Protein AF-A0A1G0IH72-F1 (afdb_monomer)

Solvent-accessible surface area (backbone atoms only — not comparable to full-atom values): 8755 Å² total; per-residue (Å²): 135,58,70,45,59,53,25,50,51,51,28,52,51,42,51,50,53,53,47,53,54,52,49,51,36,69,72,69,66,54,81,77,40,69,68,59,53,52,41,49,51,34,46,52,51,42,31,51,42,25,54,53,33,43,70,36,48,82,37,76,67,45,34,39,52,38,20,50,53,39,28,53,43,23,50,54,31,29,53,54,23,51,51,44,48,48,37,50,75,54,65,62,87,76,58,71,89,77,70,74,54,72,72,55,45,68,75,73,45,59,71,69,56,49,54,50,43,61,78,75,41,85,50,58,75,57,40,57,84,88,53,70,59,93,92,36,43,61,45,58,54,51,26,53,51,23,52,50,52,28,51,51,20,51,51,56,48,69,56,128

Foldseek 3Di:
DQLLVLLVVLLVVLVVVLVVVVVCCVVVVQDDQVLVVVLNVLSVQLNVLSVVCNVLSVDLVSLQVSLVSSLVSLVVSLVSLVVLVVCLVCVDPVLPDDDPPPVVCVVPDDPVVVVVCSVVPRHPSSNDQPDDDPNDGPSVVSNVSSVVSNVSSVVSNPDD

Secondary structure (DSSP, 8-state):
--HHHHHHHHHHHHHHHHHHHHHHHHHH-PPPPHHHHHHHHHHHHHHHHHHHHHHHTTSHHHHHHHHHHHHHHHHHHHHHHHHHHHHHHS--TT-SS-S--HHHHHHHS-HHHHHHHHHHS--GGGTS---EETTEEHHHHHHHHHHHHHHHHHHHHH--

pLDDT: mean 73.25, std 16.11, range [41.91, 93.38]

Mean predicted aligned error: 10.31 Å

Sequence (160 aa):
MSIRSIYIFCFLAVSGLLGTGMFIQYVDGIMPCPLCLLQRFSFGLLGILFFIGIFLSSRNAGRKIMAFLAAMVALTGAILAARQIWLQHFPPMTANECGASLQYMLKALPLQEVLRKIFFGANAECAEKSWQFLSMDMANWSLLFFLFFLSIAFYCFRKK

Radius of gyration: 17.58 Å; Cα contacts (8 Å, |Δi|>4): 152; chains: 1; bounding box: 49×28×47 Å

Structure (mmCIF, N/CA/C/O backbone):
data_AF-A0A1G0IH72-F1
#
_entry.id   AF-A0A1G0IH72-F1
#
loop_
_atom_site.group_PDB
_atom_site.id
_atom_site.type_symbol
_atom_site.label_atom_id
_atom_site.label_alt_id
_atom_site.label_comp_id
_atom_site.label_asym_id
_atom_site.label_entity_id
_atom_site.label_seq_id
_atom_site.pdbx_PDB_ins_code
_atom_site.Cartn_x
_atom_site.Cartn_y
_atom_site.Cartn_z
_atom_site.occupancy
_atom_site.B_iso_or_equiv
_atom_site.auth_seq_id
_atom_site.auth_comp_id
_atom_site.auth_asym_id
_atom_site.auth_atom_id
_atom_site.pdbx_PDB_model_num
ATOM 1 N N . MET A 1 1 ? -22.274 -3.210 10.458 1.00 60.53 1 MET A N 1
ATOM 2 C CA . MET A 1 1 ? -20.998 -3.963 10.451 1.00 60.53 1 MET A CA 1
ATOM 3 C C . MET A 1 1 ? -20.150 -3.622 11.667 1.00 60.53 1 MET A C 1
ATOM 5 O O . MET A 1 1 ? -19.920 -2.440 11.936 1.00 60.53 1 MET A O 1
ATOM 9 N N . SER A 1 2 ? -19.703 -4.653 12.389 1.00 80.75 2 SER A N 1
ATOM 10 C CA . SER A 1 2 ? -18.683 -4.521 13.434 1.00 80.75 2 SER A CA 1
ATOM 11 C C . SER A 1 2 ? -17.348 -4.127 12.798 1.00 80.75 2 SER A C 1
ATOM 13 O O . SER A 1 2 ? -17.027 -4.570 11.697 1.00 80.75 2 SER A O 1
ATOM 15 N N . ILE A 1 3 ? -16.570 -3.287 13.476 1.00 80.81 3 ILE A N 1
ATOM 16 C CA . ILE A 1 3 ? -15.261 -2.825 12.992 1.00 80.81 3 ILE A CA 1
ATOM 17 C C . ILE A 1 3 ? -14.298 -3.999 12.771 1.00 80.81 3 ILE A C 1
ATOM 19 O O . ILE A 1 3 ? -13.536 -3.988 11.809 1.00 80.81 3 ILE A O 1
ATOM 23 N N . ARG A 1 4 ? -14.393 -5.055 13.589 1.00 84.19 4 ARG A N 1
ATOM 24 C CA . ARG A 1 4 ? -13.619 -6.291 13.394 1.00 84.19 4 ARG A CA 1
ATOM 25 C C . ARG A 1 4 ? -13.884 -6.927 12.031 1.00 84.19 4 ARG A C 1
ATOM 27 O O . ARG A 1 4 ? -12.941 -7.325 11.362 1.00 84.19 4 ARG A O 1
ATOM 34 N N . SER A 1 5 ? -15.144 -6.963 11.591 1.00 86.31 5 SER A N 1
ATOM 35 C CA . SER A 1 5 ? -15.514 -7.502 10.277 1.00 86.31 5 SER A CA 1
ATOM 36 C C . SER A 1 5 ? -14.904 -6.691 9.132 1.00 86.31 5 SER A C 1
ATOM 38 O O . SER A 1 5 ? -14.505 -7.274 8.133 1.00 86.31 5 SER A O 1
ATOM 40 N N . ILE A 1 6 ? -14.782 -5.366 9.293 1.00 87.44 6 ILE A N 1
ATOM 41 C CA . ILE A 1 6 ? -14.130 -4.494 8.304 1.00 87.44 6 ILE A CA 1
ATOM 42 C C . ILE A 1 6 ? -12.637 -4.833 8.205 1.00 87.44 6 ILE A C 1
ATOM 44 O O . ILE A 1 6 ? -12.133 -5.033 7.106 1.00 87.44 6 ILE A O 1
ATOM 48 N N . TYR A 1 7 ? -11.940 -4.962 9.340 1.00 87.06 7 TYR A N 1
ATOM 49 C CA . TYR A 1 7 ? -10.522 -5.341 9.348 1.00 87.06 7 TYR A CA 1
ATOM 50 C C . TYR A 1 7 ? -10.277 -6.733 8.748 1.00 87.06 7 TYR A C 1
ATOM 52 O O . TYR A 1 7 ? -9.337 -6.894 7.974 1.00 87.06 7 TYR A O 1
ATOM 60 N N . ILE A 1 8 ? -11.142 -7.712 9.042 1.00 88.44 8 ILE A N 1
ATOM 61 C CA . ILE A 1 8 ? -11.075 -9.058 8.448 1.00 88.44 8 ILE A CA 1
ATOM 62 C C . ILE A 1 8 ? -11.267 -8.992 6.930 1.00 88.44 8 ILE A C 1
ATOM 64 O O . ILE A 1 8 ? -10.488 -9.586 6.190 1.00 88.44 8 ILE A O 1
ATOM 68 N N . PHE A 1 9 ? -12.270 -8.246 6.460 1.00 90.81 9 PHE A N 1
ATOM 69 C CA . PHE A 1 9 ? -12.526 -8.092 5.030 1.00 90.81 9 PHE A CA 1
ATOM 70 C C . PHE A 1 9 ? -11.338 -7.443 4.312 1.00 90.81 9 PHE A C 1
ATOM 72 O O . PHE A 1 9 ? -10.889 -7.948 3.286 1.00 90.81 9 PHE A O 1
ATOM 79 N N . CYS A 1 10 ? -10.772 -6.373 4.881 1.00 88.31 10 CYS A N 1
ATOM 80 C CA . CYS A 1 10 ?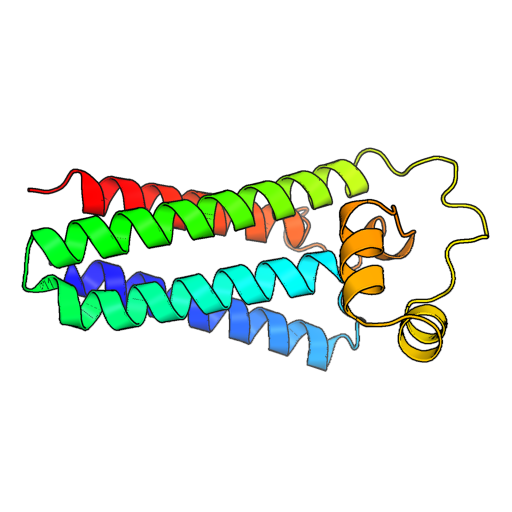 -9.582 -5.733 4.327 1.00 88.31 10 CYS A CA 1
ATOM 81 C C . CYS A 1 10 ? -8.375 -6.676 4.299 1.00 88.31 10 CYS A C 1
ATOM 83 O O . CYS A 1 10 ? -7.655 -6.710 3.306 1.00 88.31 10 CYS A O 1
ATOM 85 N N . PHE A 1 11 ? -8.163 -7.457 5.359 1.00 90.31 11 PHE A N 1
ATOM 86 C CA . PHE A 1 11 ? -7.082 -8.437 5.418 1.00 90.31 11 PHE A CA 1
ATOM 87 C C . PHE A 1 11 ? -7.222 -9.521 4.338 1.00 90.31 11 PHE A C 1
ATOM 89 O O . PHE A 1 1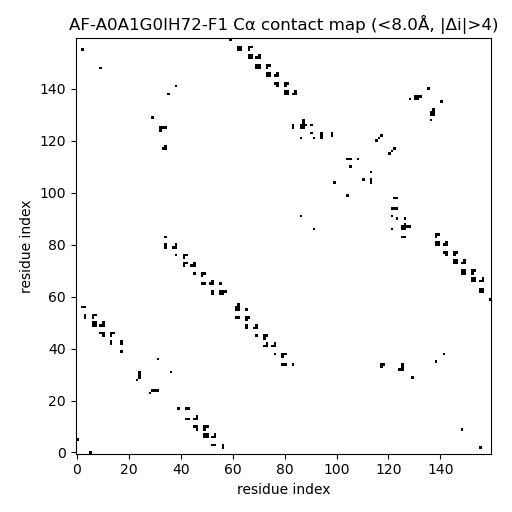1 ? -6.246 -9.826 3.649 1.00 90.31 11 PHE A O 1
ATOM 96 N N . LEU A 1 12 ? -8.433 -10.060 4.142 1.00 90.50 12 LEU A N 1
ATOM 97 C CA . LEU A 1 12 ? -8.706 -11.011 3.060 1.00 90.50 12 LEU A CA 1
ATOM 98 C C . LEU A 1 12 ? -8.479 -10.379 1.685 1.00 90.50 12 LEU A C 1
ATOM 100 O O . LEU A 1 12 ? -7.854 -11.002 0.832 1.00 90.50 12 LEU A O 1
ATOM 104 N N . ALA A 1 13 ? -8.944 -9.145 1.478 1.00 90.19 13 ALA A N 1
ATOM 105 C CA . ALA A 1 13 ? -8.775 -8.440 0.212 1.00 90.19 13 ALA A CA 1
ATOM 106 C C . ALA A 1 13 ? -7.290 -8.229 -0.129 1.00 90.19 13 ALA A C 1
ATOM 108 O O . ALA A 1 13 ? -6.866 -8.551 -1.235 1.00 90.19 13 ALA A O 1
ATOM 109 N N . VAL A 1 14 ? -6.480 -7.755 0.827 1.00 89.25 14 VAL A N 1
ATOM 110 C CA . VAL A 1 14 ? -5.025 -7.587 0.644 1.00 89.25 14 VAL A CA 1
ATOM 111 C C . VAL A 1 14 ? -4.342 -8.925 0.360 1.00 89.25 14 VAL A C 1
ATOM 113 O O . VAL A 1 14 ? -3.507 -9.008 -0.538 1.00 89.25 14 VAL A O 1
ATOM 116 N N . SER A 1 15 ? -4.706 -9.977 1.096 1.00 87.94 15 SER A N 1
ATOM 117 C CA . SER A 1 15 ? -4.127 -11.312 0.906 1.00 87.94 15 SER A CA 1
ATOM 118 C C . SER A 1 15 ? -4.464 -11.880 -0.475 1.00 87.94 15 SER A C 1
ATOM 120 O O . SER A 1 15 ? -3.586 -12.414 -1.148 1.00 87.94 15 SER A O 1
ATOM 122 N N . GLY A 1 16 ? -5.708 -11.701 -0.931 1.00 87.25 16 GLY A N 1
ATOM 123 C CA . GLY A 1 16 ? -6.135 -12.072 -2.278 1.00 87.25 16 GLY A CA 1
ATOM 124 C C . GLY A 1 16 ? -5.381 -11.298 -3.358 1.00 87.25 16 GLY A C 1
ATOM 125 O O . GLY A 1 16 ? -4.881 -11.901 -4.298 1.00 87.25 16 GLY A O 1
ATOM 126 N N . LEU A 1 17 ? -5.212 -9.983 -3.194 1.00 84.62 17 LEU A N 1
ATOM 127 C CA . LEU A 1 17 ? -4.458 -9.144 -4.133 1.00 84.62 17 LEU A CA 1
ATOM 128 C C . LEU A 1 17 ? -2.988 -9.559 -4.246 1.00 84.62 17 LEU A C 1
ATOM 130 O O . LEU A 1 17 ? -2.459 -9.663 -5.353 1.00 84.62 17 LEU A O 1
ATOM 134 N N . LEU A 1 18 ? -2.334 -9.828 -3.113 1.00 83.88 18 LEU A N 1
ATOM 135 C CA . LEU A 1 18 ? -0.961 -10.334 -3.094 1.00 83.88 18 LEU A CA 1
ATOM 136 C C . LEU A 1 18 ? -0.867 -11.716 -3.751 1.00 83.88 18 LEU A C 1
ATOM 138 O O . LEU A 1 18 ? 0.044 -11.940 -4.546 1.00 83.88 18 LEU A O 1
ATOM 142 N N . GLY A 1 19 ? -1.823 -12.605 -3.468 1.00 83.12 19 GLY A N 1
ATOM 143 C CA . GLY A 1 19 ? -1.906 -13.937 -4.066 1.00 83.12 19 GLY A CA 1
ATOM 144 C C . GLY A 1 19 ? -2.066 -13.887 -5.585 1.00 83.12 19 GLY A C 1
ATOM 145 O O . GLY A 1 19 ? -1.265 -14.482 -6.301 1.00 83.12 19 GLY A O 1
ATOM 146 N N . THR A 1 20 ? -3.027 -13.110 -6.089 1.00 79.19 20 THR A N 1
ATOM 147 C CA . THR A 1 20 ? -3.233 -12.912 -7.532 1.00 79.19 20 THR A CA 1
ATOM 148 C C . THR A 1 20 ? -2.003 -12.284 -8.183 1.00 79.19 20 THR A C 1
ATOM 150 O O . THR A 1 20 ? -1.578 -12.715 -9.252 1.00 79.19 20 THR A O 1
ATOM 153 N N . GLY A 1 21 ? -1.367 -11.313 -7.521 1.00 75.31 21 GLY A N 1
ATOM 154 C CA . GLY A 1 21 ? -0.128 -10.718 -8.010 1.00 75.31 21 GLY A CA 1
ATOM 155 C C . GLY A 1 21 ? 1.021 -11.727 -8.112 1.00 75.31 21 GLY A C 1
ATOM 156 O O . GLY A 1 21 ? 1.777 -11.698 -9.084 1.00 75.31 21 GLY A O 1
ATOM 157 N N . MET A 1 22 ? 1.193 -12.605 -7.121 1.00 76.06 22 MET A N 1
ATOM 158 C CA . MET A 1 22 ? 2.207 -13.666 -7.173 1.00 76.06 22 MET A CA 1
ATOM 159 C C . MET A 1 22 ? 1.885 -14.703 -8.248 1.00 76.06 22 MET A C 1
ATOM 161 O O . MET A 1 22 ? 2.790 -15.120 -8.962 1.00 76.06 22 MET A O 1
ATOM 165 N N . PHE A 1 23 ? 0.611 -15.064 -8.401 1.00 79.19 23 PHE A N 1
ATOM 166 C CA . PHE A 1 23 ? 0.162 -16.001 -9.426 1.00 79.19 23 PHE A CA 1
ATOM 167 C C . PHE A 1 23 ? 0.503 -15.500 -10.832 1.00 79.19 23 PHE A C 1
ATOM 169 O O . PHE A 1 23 ? 1.147 -16.212 -11.592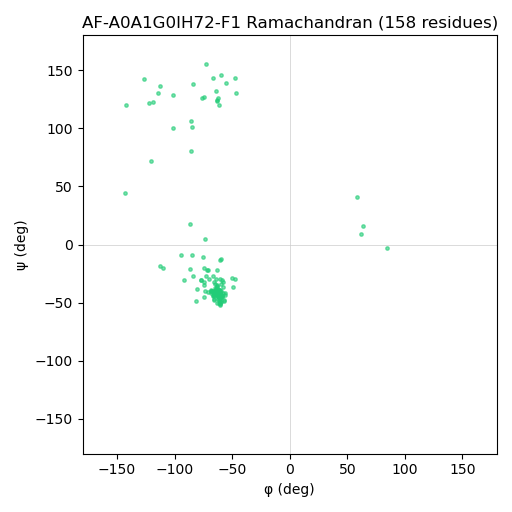 1.00 79.19 23 PHE A O 1
ATOM 176 N N . ILE A 1 24 ? 0.170 -14.243 -11.141 1.00 72.56 24 ILE A N 1
ATOM 177 C CA . ILE A 1 24 ? 0.460 -13.635 -12.449 1.00 72.56 24 ILE A CA 1
ATOM 178 C C . ILE A 1 24 ? 1.969 -13.590 -12.713 1.00 72.56 24 ILE A C 1
ATOM 180 O O . ILE A 1 24 ? 2.409 -13.898 -13.811 1.00 72.56 24 ILE A O 1
ATOM 184 N N . GLN A 1 25 ? 2.787 -13.291 -11.700 1.00 67.94 25 GLN A N 1
ATOM 185 C CA . GLN A 1 25 ? 4.244 -13.323 -11.867 1.00 67.94 25 GLN A CA 1
ATOM 186 C C . GLN A 1 25 ? 4.800 -14.711 -12.157 1.00 67.94 25 GLN A C 1
ATOM 188 O O . GLN A 1 25 ? 5.729 -14.839 -12.947 1.00 67.94 25 GLN A O 1
ATOM 193 N N . TYR A 1 26 ? 4.266 -15.735 -11.493 1.00 70.38 26 TYR A N 1
ATOM 194 C CA . TYR A 1 26 ? 4.742 -17.103 -11.661 1.00 70.38 26 TYR A CA 1
ATOM 195 C C . TYR A 1 26 ? 4.286 -17.705 -12.994 1.00 70.38 26 TYR A C 1
ATOM 197 O O . TYR A 1 26 ? 5.004 -18.513 -13.573 1.00 70.38 26 TYR A O 1
ATOM 205 N N . VAL A 1 27 ? 3.104 -17.304 -13.475 1.00 70.00 27 VAL A N 1
ATOM 206 C CA . VAL A 1 27 ? 2.514 -17.786 -14.731 1.00 70.00 27 VAL A CA 1
ATOM 207 C C . VAL A 1 27 ? 3.087 -17.056 -15.944 1.00 70.00 27 VAL A C 1
ATOM 209 O O . VAL A 1 27 ? 3.516 -17.718 -16.884 1.00 70.00 27 VAL A O 1
ATOM 212 N N . ASP A 1 28 ? 3.149 -15.723 -15.919 1.00 63.72 28 ASP A N 1
ATOM 213 C CA . ASP A 1 28 ? 3.626 -14.942 -17.070 1.00 63.72 28 ASP A CA 1
ATOM 214 C C . ASP A 1 28 ? 5.161 -14.806 -17.097 1.00 63.72 28 ASP A C 1
ATOM 216 O O . ASP A 1 28 ? 5.727 -14.314 -18.070 1.00 63.72 28 ASP A O 1
ATOM 220 N N . GLY A 1 29 ? 5.864 -15.216 -16.032 1.00 58.16 29 GLY A N 1
ATOM 221 C CA . GLY A 1 29 ? 7.331 -15.169 -15.959 1.00 58.16 29 GLY A CA 1
ATOM 222 C C . GLY A 1 29 ? 7.921 -13.753 -16.023 1.00 58.16 29 GLY A C 1
ATOM 223 O O . GLY A 1 29 ? 9.115 -13.584 -16.271 1.00 58.16 29 GLY A O 1
ATOM 224 N N . ILE A 1 30 ? 7.095 -12.723 -15.814 1.00 58.50 30 ILE A N 1
ATOM 225 C CA . ILE A 1 30 ? 7.484 -11.318 -15.952 1.00 58.50 30 ILE A CA 1
ATOM 226 C C . ILE A 1 30 ? 8.321 -10.904 -14.740 1.00 58.50 30 ILE A C 1
ATOM 228 O O . ILE A 1 30 ? 7.882 -11.010 -13.589 1.00 58.50 30 ILE A O 1
ATOM 232 N N . MET A 1 31 ? 9.518 -10.368 -14.991 1.00 56.53 31 MET A N 1
ATOM 233 C CA . MET A 1 31 ? 10.362 -9.804 -13.938 1.00 56.53 31 MET A CA 1
ATOM 234 C C . MET A 1 31 ? 9.666 -8.591 -13.289 1.00 56.53 31 MET A C 1
ATOM 236 O O . MET A 1 31 ? 9.314 -7.640 -13.991 1.00 56.53 31 MET A O 1
ATOM 240 N N . PRO A 1 32 ? 9.442 -8.580 -11.959 1.00 59.50 32 PRO A N 1
ATOM 241 C CA . PRO A 1 32 ? 8.812 -7.442 -11.304 1.00 59.50 32 PRO A CA 1
ATOM 242 C C . PRO A 1 32 ? 9.655 -6.177 -11.426 1.00 59.50 32 PRO A C 1
ATOM 244 O O . PRO A 1 32 ? 10.777 -6.134 -10.921 1.00 59.50 32 PRO A O 1
ATOM 247 N N . CYS A 1 33 ? 9.068 -5.105 -11.967 1.00 65.69 33 CYS A N 1
ATOM 248 C CA . CYS A 1 33 ? 9.645 -3.770 -11.832 1.00 65.69 33 CYS A CA 1
ATOM 249 C C . CYS A 1 33 ? 9.840 -3.451 -10.331 1.00 65.69 33 CYS A C 1
ATOM 251 O O . CYS A 1 33 ? 8.971 -3.747 -9.496 1.00 65.69 33 CYS A O 1
ATOM 253 N N . PRO A 1 34 ? 10.961 -2.822 -9.956 1.00 65.69 34 PRO A N 1
ATOM 254 C CA . PRO A 1 34 ? 11.286 -2.543 -8.564 1.00 65.69 34 PRO A CA 1
ATOM 255 C C . PRO A 1 34 ? 10.257 -1.652 -7.840 1.00 65.69 34 PRO A C 1
ATOM 257 O O . PRO A 1 34 ? 10.026 -1.852 -6.647 1.00 65.69 34 PRO A O 1
ATOM 260 N N . LEU A 1 35 ? 9.557 -0.739 -8.534 1.00 66.56 35 LEU A N 1
ATOM 261 C CA . LEU A 1 35 ? 8.431 0.005 -7.938 1.00 66.56 35 LEU A CA 1
ATOM 262 C C . LEU A 1 35 ? 7.259 -0.913 -7.552 1.00 66.56 35 LEU A C 1
ATOM 264 O O . LEU A 1 35 ? 6.654 -0.717 -6.496 1.00 66.56 35 LEU A O 1
ATOM 268 N N . CYS A 1 36 ? 6.954 -1.936 -8.357 1.00 74.31 36 CYS A N 1
ATOM 269 C CA . CYS A 1 36 ? 5.922 -2.919 -8.015 1.00 74.31 36 CYS A CA 1
ATOM 270 C C . CYS A 1 36 ? 6.311 -3.742 -6.784 1.00 74.31 36 CYS A C 1
ATOM 272 O O . CYS A 1 36 ? 5.444 -4.088 -5.981 1.00 74.31 36 CYS A O 1
ATOM 274 N N . LEU A 1 37 ? 7.602 -4.034 -6.598 1.00 75.81 37 LEU A N 1
ATOM 275 C CA . LEU A 1 37 ? 8.070 -4.714 -5.393 1.00 75.81 37 LEU A CA 1
ATOM 276 C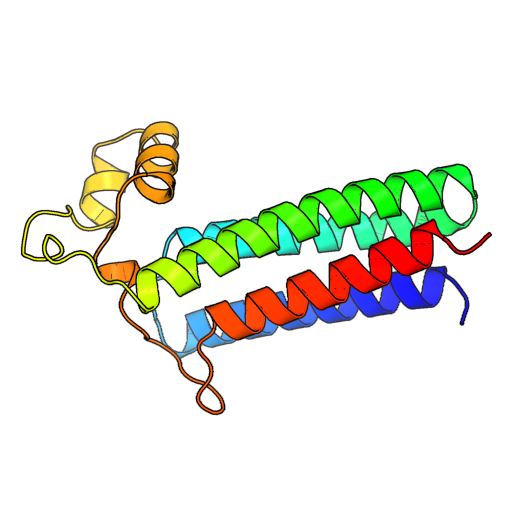 C . LEU A 1 37 ? 7.827 -3.849 -4.147 1.00 75.81 37 LEU A C 1
ATOM 278 O O . LEU A 1 37 ? 7.315 -4.346 -3.146 1.00 75.81 37 LEU A O 1
ATOM 282 N N . LEU A 1 38 ? 8.102 -2.544 -4.222 1.00 80.19 38 LEU A N 1
ATOM 283 C CA . LEU A 1 38 ? 7.803 -1.623 -3.125 1.00 80.19 38 LEU A CA 1
ATOM 284 C C . LEU A 1 38 ? 6.306 -1.510 -2.822 1.00 80.19 38 LEU A C 1
ATOM 286 O O . LEU A 1 38 ? 5.925 -1.529 -1.654 1.00 80.19 38 LEU A O 1
ATOM 290 N N . GLN A 1 39 ? 5.449 -1.457 -3.843 1.00 83.75 39 GLN A N 1
ATOM 291 C CA . GLN A 1 39 ? 3.998 -1.476 -3.629 1.00 83.75 39 GLN A CA 1
ATOM 292 C C . GLN A 1 39 ? 3.548 -2.758 -2.921 1.00 83.75 39 GLN A C 1
ATOM 294 O O . GLN A 1 39 ? 2.705 -2.703 -2.027 1.00 83.75 39 GLN A O 1
ATOM 299 N N . ARG A 1 40 ? 4.141 -3.910 -3.258 1.00 85.38 40 ARG A N 1
ATOM 300 C CA . ARG A 1 40 ? 3.871 -5.174 -2.557 1.00 85.38 40 ARG A CA 1
ATOM 301 C C . ARG A 1 40 ? 4.293 -5.135 -1.100 1.00 85.38 40 ARG A C 1
ATOM 303 O O . ARG A 1 40 ? 3.540 -5.618 -0.261 1.00 85.38 40 ARG A O 1
ATOM 310 N N . PHE A 1 41 ? 5.436 -4.530 -0.782 1.00 85.12 41 PHE A N 1
ATOM 311 C CA . PHE A 1 41 ? 5.822 -4.307 0.611 1.00 85.12 41 PHE A CA 1
ATOM 312 C C . PHE A 1 41 ? 4.800 -3.429 1.344 1.00 85.12 41 PHE A C 1
ATOM 314 O O . PHE A 1 41 ? 4.392 -3.784 2.449 1.00 85.12 41 PHE A O 1
ATOM 321 N N . SER A 1 42 ? 4.312 -2.350 0.721 1.00 87.94 42 SER A N 1
ATOM 322 C CA . SER A 1 42 ? 3.242 -1.514 1.288 1.00 87.94 42 SER A CA 1
ATOM 323 C C . SER A 1 42 ? 1.941 -2.295 1.512 1.00 87.94 42 SER A C 1
ATOM 325 O O . SER A 1 42 ? 1.329 -2.163 2.571 1.00 87.94 42 SER A O 1
ATOM 327 N N . PHE A 1 43 ? 1.530 -3.150 0.569 1.00 87.38 43 PHE A N 1
ATOM 328 C CA . PHE A 1 43 ? 0.376 -4.037 0.756 1.00 87.38 43 PHE A CA 1
ATOM 329 C C . PHE A 1 43 ? 0.607 -5.054 1.879 1.00 87.38 43 PHE A C 1
ATOM 331 O O . PHE A 1 43 ? -0.276 -5.242 2.712 1.00 87.38 43 PHE A O 1
ATOM 338 N N . GLY A 1 44 ? 1.793 -5.659 1.969 1.00 88.12 44 GLY A N 1
ATOM 339 C CA . GLY A 1 44 ? 2.150 -6.563 3.065 1.00 88.12 44 GLY A CA 1
ATOM 340 C C . GLY A 1 44 ? 2.070 -5.878 4.433 1.00 88.12 44 GLY A C 1
ATOM 341 O O . GLY A 1 44 ? 1.450 -6.404 5.357 1.00 88.12 44 GLY A O 1
ATOM 342 N N . LEU A 1 45 ? 2.607 -4.658 4.541 1.00 89.56 45 LEU A N 1
ATOM 343 C CA . LEU A 1 45 ? 2.494 -3.813 5.734 1.00 89.56 45 LEU A CA 1
ATOM 344 C C . LEU A 1 45 ? 1.030 -3.504 6.082 1.00 89.56 45 LEU A C 1
ATOM 346 O O . LEU A 1 45 ? 0.646 -3.635 7.244 1.00 89.56 45 LEU A O 1
ATOM 350 N N . LEU A 1 46 ? 0.193 -3.156 5.097 1.00 89.25 46 LEU A N 1
ATOM 351 C CA . LEU A 1 46 ? -1.249 -2.970 5.309 1.00 89.25 46 LEU A CA 1
ATOM 352 C C . LEU A 1 46 ? -1.924 -4.241 5.825 1.00 89.25 46 LEU A C 1
ATOM 354 O O . LEU A 1 46 ? -2.719 -4.165 6.760 1.00 89.25 46 LEU A O 1
ATOM 358 N N . GLY A 1 47 ? -1.590 -5.403 5.262 1.00 88.75 47 GLY A N 1
ATOM 359 C CA . GLY A 1 47 ? -2.097 -6.696 5.716 1.00 88.75 47 GLY A CA 1
ATOM 360 C C . GLY A 1 47 ? -1.773 -6.950 7.189 1.00 88.75 47 GLY A C 1
ATOM 361 O O . GLY A 1 47 ? -2.668 -7.262 7.973 1.00 88.75 47 GLY A O 1
ATOM 362 N N . ILE A 1 48 ? -0.522 -6.723 7.600 1.00 90.56 48 ILE A N 1
ATOM 363 C CA . ILE A 1 48 ? -0.089 -6.871 8.999 1.00 90.56 48 ILE A CA 1
ATOM 364 C C . ILE A 1 48 ? -0.842 -5.896 9.914 1.00 90.56 48 ILE A C 1
ATOM 366 O O . ILE A 1 48 ? -1.337 -6.288 10.973 1.00 90.56 48 ILE A O 1
ATOM 370 N N . LEU A 1 49 ? -0.985 -4.634 9.502 1.00 89.44 49 LEU A N 1
ATOM 371 C CA . LEU A 1 49 ? -1.723 -3.632 10.272 1.00 89.44 49 LEU A CA 1
ATOM 372 C C . LEU A 1 49 ? -3.205 -3.993 10.414 1.00 89.44 49 LEU A C 1
ATOM 374 O O . LEU A 1 49 ? -3.769 -3.849 11.499 1.00 89.44 49 LEU A O 1
ATOM 378 N N . PHE A 1 50 ? -3.845 -4.497 9.359 1.00 87.62 50 PHE A N 1
ATOM 379 C CA . PHE A 1 50 ? -5.227 -4.960 9.444 1.00 87.62 50 PHE A CA 1
ATOM 380 C C . PHE A 1 50 ? -5.358 -6.193 10.335 1.00 87.62 50 PHE A C 1
ATOM 382 O O . PHE A 1 50 ? -6.277 -6.229 11.150 1.00 87.62 50 PHE A O 1
ATOM 389 N N . PHE A 1 51 ? -4.415 -7.135 10.269 1.00 88.81 51 PHE A N 1
ATOM 390 C CA . PHE A 1 51 ? -4.388 -8.312 11.134 1.00 88.81 51 PHE A CA 1
ATOM 391 C C . PHE A 1 51 ? -4.288 -7.934 12.618 1.00 88.81 51 PHE A C 1
ATOM 393 O O . PHE A 1 51 ? -5.121 -8.340 13.427 1.00 88.81 51 PHE A O 1
ATOM 400 N N . ILE A 1 52 ? -3.337 -7.069 12.979 1.00 88.25 52 ILE A N 1
ATOM 401 C CA . ILE A 1 52 ? -3.201 -6.545 14.348 1.00 88.25 52 ILE A CA 1
ATOM 402 C C . ILE A 1 52 ? -4.450 -5.730 14.741 1.00 88.25 52 ILE A C 1
ATOM 404 O O . ILE A 1 52 ? -4.917 -5.792 15.883 1.00 88.25 52 ILE A O 1
ATOM 408 N N . GLY A 1 53 ? -5.043 -5.009 13.784 1.00 84.06 53 GLY A N 1
ATOM 409 C CA . GLY A 1 53 ? -6.279 -4.247 13.953 1.00 84.06 53 GLY A CA 1
ATOM 410 C C . GLY A 1 53 ? -7.474 -5.098 14.388 1.00 84.06 53 GLY A C 1
ATOM 411 O O . GLY A 1 53 ? -8.305 -4.613 15.157 1.00 84.06 53 GLY A O 1
ATOM 412 N N . ILE A 1 54 ? -7.537 -6.377 13.996 1.00 85.00 54 ILE A N 1
ATOM 413 C CA . ILE A 1 54 ? -8.588 -7.316 14.430 1.00 85.00 54 ILE A CA 1
ATOM 414 C C . ILE A 1 54 ? -8.563 -7.487 15.956 1.00 85.00 54 ILE A C 1
ATOM 416 O O . ILE A 1 54 ? -9.609 -7.394 16.607 1.00 85.00 54 ILE A O 1
ATOM 420 N N . PHE A 1 55 ? -7.37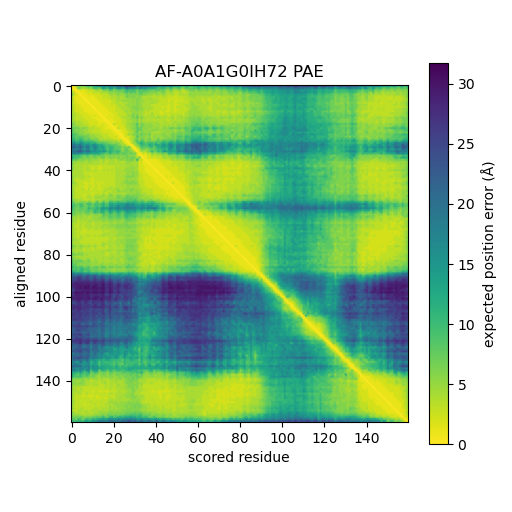1 -7.665 16.534 1.00 84.81 55 PHE A N 1
ATOM 421 C CA . PHE A 1 55 ? -7.181 -7.843 17.976 1.00 84.81 55 PHE A CA 1
ATOM 422 C C . PHE A 1 55 ? -7.359 -6.525 18.741 1.00 84.81 55 PHE A C 1
ATOM 424 O O . PHE A 1 55 ? -8.075 -6.465 19.745 1.00 84.81 55 PHE A O 1
ATOM 431 N N . LEU A 1 56 ? -6.773 -5.432 18.238 1.00 81.62 56 LEU A N 1
ATOM 432 C CA . LEU A 1 56 ? -6.825 -4.116 18.890 1.00 81.62 56 LEU A CA 1
ATOM 433 C C . LEU A 1 56 ? -8.176 -3.399 18.736 1.00 81.62 56 LEU A C 1
ATOM 435 O O . LEU A 1 56 ? -8.438 -2.435 19.460 1.00 81.62 56 LEU A O 1
ATOM 439 N N . SER A 1 57 ? -9.073 -3.889 17.873 1.00 71.81 57 SER A N 1
ATOM 440 C CA . SER A 1 57 ? -10.412 -3.320 17.657 1.00 71.81 57 SER A CA 1
ATOM 441 C C . SER A 1 57 ? -11.291 -3.307 18.915 1.00 71.81 57 SER A C 1
ATOM 443 O O . SER A 1 57 ? -12.331 -2.649 18.903 1.00 71.81 57 SER A O 1
ATOM 445 N N . SER A 1 58 ? -10.924 -4.022 19.986 1.00 73.38 58 SER A N 1
ATOM 446 C CA . SER A 1 58 ? -11.670 -3.989 21.251 1.00 73.38 58 SER A CA 1
ATOM 447 C C . SER A 1 58 ? -11.517 -2.675 22.024 1.00 73.38 58 SER A C 1
ATOM 449 O O . SER A 1 58 ? -12.355 -2.375 22.868 1.00 73.38 58 SER A O 1
ATOM 451 N N . ARG A 1 59 ? -10.447 -1.903 21.777 1.00 77.44 59 ARG A N 1
ATOM 452 C CA . ARG A 1 59 ? -10.171 -0.632 22.463 1.00 77.44 59 ARG A CA 1
ATOM 453 C C . ARG A 1 59 ? -10.258 0.523 21.467 1.00 77.44 59 ARG A C 1
ATOM 455 O O . ARG A 1 59 ? -9.588 0.508 20.437 1.00 77.44 59 ARG A O 1
ATOM 462 N N . ASN A 1 60 ? -11.010 1.572 21.808 1.00 78.25 60 ASN A N 1
ATOM 463 C CA . ASN A 1 60 ? -11.180 2.754 20.948 1.00 78.25 60 ASN A CA 1
ATOM 464 C C . ASN A 1 60 ? -9.849 3.440 20.588 1.00 78.25 60 ASN A C 1
ATOM 466 O O . ASN A 1 60 ? -9.677 3.889 19.456 1.00 78.25 60 ASN A O 1
ATOM 470 N N . ALA A 1 61 ? -8.891 3.484 21.521 1.00 81.81 61 ALA A N 1
ATOM 471 C CA . ALA A 1 61 ? -7.552 4.016 21.261 1.00 81.81 61 ALA A CA 1
ATOM 472 C C . ALA A 1 61 ? -6.762 3.138 20.273 1.00 81.81 61 ALA A C 1
ATOM 474 O O . ALA A 1 61 ? -6.196 3.655 19.313 1.00 81.81 61 ALA A O 1
ATOM 475 N N . GLY A 1 62 ? -6.799 1.811 20.454 1.00 81.56 62 GLY A N 1
ATOM 476 C CA . GLY A 1 62 ? -6.139 0.853 19.563 1.00 81.56 62 GLY A CA 1
ATOM 477 C C . GLY A 1 62 ? -6.660 0.950 18.130 1.00 81.56 62 GLY A C 1
ATOM 478 O O . GLY A 1 62 ? -5.870 1.036 17.196 1.00 81.56 62 GLY A O 1
ATOM 479 N N . ARG A 1 63 ? -7.983 1.062 17.950 1.00 82.31 63 ARG A N 1
ATOM 480 C CA . ARG A 1 63 ? -8.599 1.281 16.631 1.00 82.31 63 ARG A CA 1
ATOM 481 C C . ARG A 1 63 ? -8.065 2.535 15.938 1.00 82.31 63 ARG A C 1
ATOM 483 O O . ARG A 1 63 ? -7.702 2.468 14.769 1.00 82.31 63 ARG A O 1
ATOM 490 N N . LYS A 1 64 ? -8.025 3.673 16.639 1.00 84.19 64 LYS A N 1
ATOM 491 C CA . LYS A 1 64 ? -7.575 4.948 16.054 1.00 84.19 64 LYS A CA 1
ATOM 492 C C . LYS A 1 64 ? -6.107 4.908 15.650 1.00 84.19 64 LYS A C 1
ATOM 494 O O . LYS A 1 64 ? -5.785 5.368 14.561 1.00 84.19 64 LYS A O 1
ATOM 499 N N . ILE A 1 65 ? -5.253 4.331 16.495 1.00 88.88 65 ILE A N 1
ATOM 500 C CA . ILE A 1 65 ? -3.826 4.161 16.201 1.00 88.88 65 ILE A CA 1
ATOM 501 C C . ILE A 1 65 ? -3.666 3.288 14.953 1.00 88.88 65 ILE A C 1
ATOM 503 O O . ILE A 1 65 ? -3.063 3.725 13.978 1.00 88.88 65 ILE A O 1
ATOM 507 N N . MET A 1 66 ? -4.292 2.109 14.917 1.00 88.00 66 MET A N 1
ATOM 508 C CA . MET A 1 66 ? -4.179 1.204 13.767 1.00 88.00 66 MET A CA 1
ATOM 509 C C . MET A 1 66 ? -4.761 1.804 12.482 1.00 88.00 66 MET A C 1
ATOM 511 O O . MET A 1 66 ? -4.179 1.635 11.415 1.00 88.00 66 MET A O 1
ATOM 515 N N . ALA A 1 67 ? -5.876 2.536 12.566 1.00 87.62 67 ALA A N 1
ATOM 516 C CA . ALA A 1 67 ? -6.446 3.254 11.427 1.00 87.62 67 ALA A CA 1
ATOM 517 C C . ALA A 1 67 ? -5.511 4.363 10.915 1.00 87.62 67 ALA A C 1
ATOM 519 O O . ALA A 1 67 ? -5.352 4.511 9.707 1.00 87.62 67 ALA A O 1
ATOM 520 N N . PHE A 1 68 ? -4.859 5.105 11.814 1.00 90.19 68 PHE A N 1
ATOM 521 C CA . PHE A 1 68 ? -3.889 6.135 11.445 1.00 90.19 68 PHE A CA 1
ATOM 522 C C . PHE A 1 68 ? -2.647 5.537 10.769 1.00 90.19 68 PHE A C 1
ATOM 524 O O . PHE A 1 68 ? -2.255 5.997 9.697 1.00 90.19 68 PHE A O 1
ATOM 531 N N . LEU A 1 69 ? -2.072 4.470 11.338 1.00 91.25 69 LEU A N 1
ATOM 532 C CA . LEU A 1 69 ? -0.953 3.755 10.718 1.00 91.25 69 LEU A CA 1
ATOM 533 C C . LEU A 1 69 ? -1.338 3.181 9.348 1.00 91.25 69 LEU A C 1
ATOM 535 O O . LEU A 1 69 ? -0.592 3.349 8.387 1.00 91.25 69 LEU A O 1
ATOM 539 N N . ALA A 1 70 ? -2.511 2.552 9.231 1.00 90.38 70 ALA A N 1
ATOM 540 C CA . ALA A 1 70 ? -2.988 2.024 7.955 1.00 90.38 70 ALA A CA 1
ATOM 541 C C . ALA A 1 70 ? -3.177 3.140 6.915 1.00 90.38 70 ALA A C 1
ATOM 543 O O . ALA A 1 70 ? -2.803 2.962 5.760 1.00 90.38 70 ALA A O 1
ATOM 544 N N . ALA A 1 71 ? -3.685 4.309 7.317 1.00 91.31 71 ALA A N 1
ATOM 545 C CA . ALA A 1 71 ? -3.817 5.456 6.423 1.00 91.31 71 ALA A CA 1
ATOM 546 C C . ALA A 1 71 ? -2.450 5.960 5.931 1.00 91.31 71 ALA A C 1
ATOM 548 O O . ALA A 1 71 ? -2.298 6.212 4.739 1.00 91.31 71 ALA A O 1
ATOM 549 N N . MET A 1 72 ? -1.447 6.050 6.812 1.00 93.38 72 MET A N 1
ATOM 550 C CA . MET A 1 72 ? -0.080 6.438 6.436 1.00 93.38 72 MET A CA 1
ATOM 551 C C . MET A 1 72 ? 0.534 5.463 5.424 1.00 93.38 72 MET A C 1
ATOM 553 O O . MET A 1 72 ? 1.074 5.897 4.410 1.00 93.38 72 MET A O 1
ATOM 557 N N . VAL A 1 73 ? 0.412 4.150 5.652 1.00 91.75 73 VAL A N 1
ATOM 558 C CA . VAL A 1 73 ? 0.946 3.134 4.725 1.00 91.75 73 VAL A CA 1
ATOM 559 C C . VAL A 1 73 ? 0.182 3.117 3.397 1.00 91.75 73 VAL A C 1
ATOM 561 O O . VAL A 1 73 ? 0.788 2.985 2.335 1.00 91.75 73 VAL A O 1
ATOM 564 N N . ALA A 1 74 ? -1.142 3.282 3.423 1.00 90.19 74 ALA A N 1
ATOM 565 C CA . ALA A 1 74 ? -1.929 3.371 2.196 1.00 90.19 74 ALA A CA 1
ATOM 566 C C . ALA A 1 74 ? -1.567 4.621 1.380 1.00 90.19 74 ALA A C 1
ATOM 568 O O . ALA A 1 74 ? -1.492 4.554 0.156 1.00 90.19 74 ALA A O 1
ATOM 569 N N . LEU A 1 75 ? -1.291 5.742 2.051 1.00 91.94 75 LEU A N 1
ATOM 570 C CA . LEU A 1 75 ? -0.905 6.991 1.404 1.00 91.94 75 LEU A CA 1
ATOM 571 C C . LEU A 1 75 ? 0.485 6.889 0.762 1.00 91.94 75 LEU A C 1
ATOM 573 O O . LEU A 1 75 ? 0.654 7.310 -0.379 1.00 91.94 75 LEU A O 1
ATOM 577 N N . THR A 1 76 ? 1.461 6.265 1.431 1.00 88.44 76 THR A N 1
ATOM 578 C CA . THR A 1 76 ? 2.776 6.010 0.817 1.00 88.44 76 THR A CA 1
ATOM 579 C C . THR A 1 76 ? 2.667 5.067 -0.381 1.00 88.44 76 THR A C 1
ATOM 581 O O . THR A 1 76 ? 3.247 5.352 -1.427 1.00 88.44 76 THR A O 1
ATOM 584 N N . GLY A 1 77 ? 1.866 4.001 -0.286 1.00 86.50 77 GLY A N 1
ATOM 585 C CA . GLY A 1 77 ? 1.575 3.106 -1.412 1.00 86.50 77 GLY A CA 1
ATOM 586 C C . GLY A 1 77 ? 0.904 3.814 -2.596 1.00 86.50 77 GLY A C 1
ATOM 587 O O . GLY A 1 77 ? 1.306 3.616 -3.743 1.00 86.50 77 GLY A O 1
ATOM 588 N N . ALA A 1 78 ? -0.056 4.704 -2.326 1.00 88.94 78 ALA A N 1
ATOM 589 C CA . ALA A 1 78 ? -0.719 5.510 -3.349 1.00 88.94 78 ALA A CA 1
ATOM 590 C C . ALA A 1 78 ? 0.253 6.467 -4.057 1.00 88.94 78 ALA A C 1
ATOM 592 O O . ALA A 1 78 ? 0.199 6.588 -5.279 1.00 88.94 78 ALA A O 1
ATOM 593 N N . ILE A 1 79 ? 1.174 7.104 -3.322 1.00 87.75 79 ILE A N 1
ATOM 594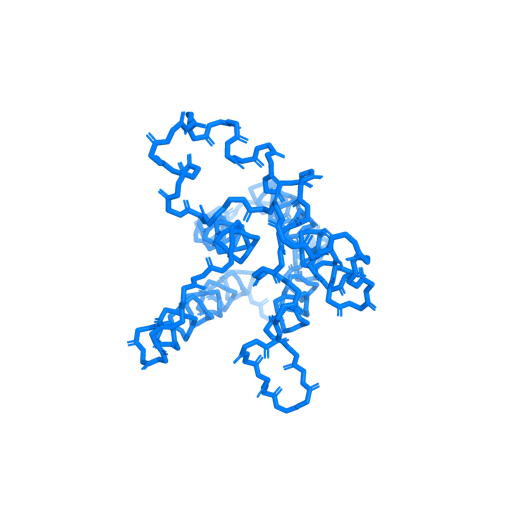 C CA . ILE A 1 79 ? 2.215 7.969 -3.904 1.00 87.75 79 ILE A CA 1
ATOM 595 C C . ILE A 1 79 ? 3.135 7.160 -4.827 1.00 87.75 79 ILE A C 1
ATOM 597 O O . ILE A 1 79 ? 3.440 7.605 -5.934 1.00 87.75 79 ILE A O 1
ATOM 601 N N . LEU A 1 80 ? 3.546 5.957 -4.410 1.00 83.94 80 LEU A N 1
ATOM 602 C CA . LEU A 1 80 ? 4.367 5.063 -5.234 1.00 83.94 80 LEU A CA 1
ATOM 603 C C . LEU A 1 80 ? 3.646 4.640 -6.518 1.00 83.94 80 LEU A C 1
ATOM 605 O O . LEU A 1 80 ? 4.250 4.639 -7.590 1.00 83.94 80 LEU A O 1
ATOM 609 N N . ALA A 1 81 ? 2.359 4.301 -6.423 1.00 85.62 81 ALA A N 1
ATOM 610 C CA . ALA A 1 81 ? 1.544 3.948 -7.582 1.00 85.62 81 ALA A CA 1
ATOM 611 C C . ALA A 1 81 ? 1.343 5.142 -8.522 1.00 85.62 81 ALA A C 1
ATOM 613 O O . ALA A 1 81 ? 1.561 5.016 -9.724 1.00 85.62 81 ALA A O 1
ATOM 614 N N . ALA A 1 82 ? 1.041 6.326 -7.985 1.00 85.06 82 ALA A N 1
ATOM 615 C CA . ALA A 1 82 ? 0.927 7.554 -8.768 1.00 85.06 82 ALA A CA 1
ATOM 616 C C . ALA A 1 82 ? 2.238 7.887 -9.495 1.00 85.06 82 ALA A C 1
ATOM 618 O O . ALA A 1 82 ? 2.223 8.265 -10.666 1.00 85.06 82 ALA A O 1
ATOM 619 N N . ARG A 1 83 ? 3.386 7.684 -8.834 1.00 81.50 83 ARG A N 1
ATOM 620 C CA . ARG A 1 83 ? 4.706 7.856 -9.451 1.00 81.50 83 ARG A CA 1
ATOM 621 C C . ARG A 1 83 ? 4.933 6.873 -10.599 1.00 81.50 83 ARG A C 1
ATOM 623 O O . ARG A 1 83 ? 5.445 7.288 -11.634 1.00 81.50 83 ARG A O 1
ATOM 630 N N . GLN A 1 84 ? 4.541 5.609 -10.441 1.00 77.38 84 GLN A N 1
ATOM 631 C CA . GLN A 1 84 ? 4.634 4.612 -11.511 1.00 77.38 84 GLN A CA 1
ATOM 632 C C . GLN A 1 84 ? 3.761 4.993 -12.711 1.00 77.38 84 GLN A C 1
ATOM 634 O O . GLN A 1 84 ? 4.234 4.966 -13.841 1.00 77.38 84 GLN A O 1
ATOM 639 N N . ILE A 1 85 ? 2.522 5.423 -12.469 1.00 80.94 85 ILE A N 1
ATOM 640 C CA . ILE A 1 85 ? 1.604 5.879 -13.521 1.00 80.94 85 ILE A CA 1
ATOM 641 C C . ILE A 1 85 ? 2.190 7.086 -14.253 1.00 80.94 85 ILE A C 1
ATOM 643 O O . ILE A 1 85 ? 2.140 7.147 -15.479 1.00 80.94 85 ILE A O 1
ATOM 647 N N . TRP A 1 86 ? 2.789 8.028 -13.523 1.00 78.12 86 TRP A N 1
ATOM 648 C CA . TRP A 1 86 ? 3.449 9.185 -14.120 1.00 78.12 86 TRP A CA 1
ATOM 649 C C . TRP A 1 86 ? 4.602 8.772 -15.047 1.00 78.12 86 TRP A C 1
ATOM 651 O O . TRP A 1 86 ? 4.690 9.277 -16.162 1.00 78.12 86 TRP A O 1
ATOM 661 N N . LEU A 1 87 ? 5.423 7.799 -14.636 1.00 71.69 87 LEU A N 1
ATOM 662 C CA . LEU A 1 87 ? 6.502 7.241 -15.463 1.00 71.69 87 LEU A CA 1
ATOM 663 C C . LEU A 1 87 ? 5.980 6.487 -16.700 1.00 71.69 87 LEU A C 1
ATOM 665 O O . LEU A 1 87 ? 6.623 6.527 -17.743 1.00 71.69 87 LEU A O 1
ATOM 669 N N . GLN A 1 88 ? 4.812 5.843 -16.609 1.00 71.81 88 GLN A N 1
ATOM 670 C CA . GLN A 1 88 ? 4.170 5.163 -17.743 1.00 71.81 88 GLN A CA 1
ATOM 671 C C . GLN A 1 88 ? 3.560 6.131 -18.771 1.00 71.81 88 GLN A C 1
ATOM 673 O O . GLN A 1 88 ? 3.432 5.771 -19.937 1.00 71.81 88 GLN A O 1
ATOM 678 N N . HIS A 1 89 ? 3.156 7.336 -18.355 1.00 71.50 89 HIS A N 1
ATOM 679 C CA . HIS A 1 89 ? 2.582 8.350 -19.253 1.00 71.50 89 HIS A CA 1
ATOM 680 C C . HIS A 1 89 ? 3.635 9.303 -19.830 1.00 71.50 89 HIS A C 1
ATOM 682 O O . HIS A 1 89 ? 3.470 9.786 -20.947 1.00 71.50 89 HIS A O 1
ATOM 688 N N . PHE A 1 90 ? 4.715 9.562 -19.087 1.00 67.12 90 PHE A N 1
ATOM 689 C CA . PHE A 1 90 ? 5.823 10.421 -19.502 1.00 67.12 90 PHE A CA 1
ATOM 690 C C . PHE A 1 90 ? 7.134 9.624 -19.519 1.00 67.12 90 PHE A C 1
ATOM 692 O O . PHE A 1 90 ? 7.983 9.832 -18.645 1.00 67.12 90 PHE A O 1
ATOM 699 N N . PRO A 1 91 ? 7.318 8.701 -20.485 1.00 61.09 91 PRO A N 1
ATOM 700 C CA . PRO A 1 91 ? 8.590 8.012 -20.642 1.00 61.09 91 PRO A CA 1
ATOM 701 C C . PRO A 1 91 ? 9.677 9.056 -20.960 1.00 61.09 91 PRO A C 1
ATOM 703 O O . PRO A 1 91 ? 9.548 9.796 -21.940 1.00 61.09 91 PRO A O 1
ATOM 706 N N . PRO A 1 92 ? 10.732 9.191 -20.135 1.00 54.62 92 PRO A N 1
ATOM 707 C CA . PRO A 1 92 ? 11.803 10.135 -20.420 1.00 54.62 92 PRO A CA 1
ATOM 708 C C . PRO A 1 92 ? 12.521 9.722 -21.710 1.00 54.62 92 PRO A C 1
ATOM 710 O O . PRO A 1 92 ? 12.901 8.566 -21.872 1.00 54.62 92 PRO A O 1
ATOM 713 N N . MET A 1 93 ? 12.745 10.676 -22.621 1.00 47.94 93 MET A N 1
ATOM 714 C CA . MET A 1 93 ? 13.418 10.449 -23.915 1.00 47.94 93 MET A CA 1
ATOM 715 C C . MET A 1 93 ? 14.857 9.900 -23.781 1.00 47.94 93 MET A C 1
ATOM 717 O O . MET A 1 93 ? 15.429 9.425 -24.755 1.00 47.94 93 MET A O 1
ATOM 721 N N . THR A 1 94 ? 15.440 9.915 -22.577 1.00 47.81 94 THR A N 1
ATOM 722 C CA . THR A 1 94 ? 16.720 9.278 -22.218 1.00 47.81 94 THR A CA 1
ATOM 723 C C . THR A 1 94 ? 16.590 7.805 -21.796 1.00 47.81 94 THR A C 1
ATOM 725 O O . THR A 1 94 ? 17.515 7.252 -21.208 1.00 47.81 94 THR A O 1
ATOM 728 N N . ALA A 1 95 ? 15.476 7.137 -22.112 1.00 47.75 95 ALA A N 1
ATOM 729 C CA . ALA A 1 95 ? 15.345 5.678 -22.027 1.00 47.75 95 ALA A CA 1
ATOM 730 C C . ALA A 1 95 ? 16.110 4.928 -23.144 1.00 47.75 95 ALA A C 1
ATOM 732 O O . ALA A 1 95 ? 16.036 3.704 -23.219 1.00 47.75 95 ALA A O 1
ATOM 733 N N . ASN A 1 96 ? 16.863 5.644 -23.987 1.00 42.59 96 ASN A N 1
ATOM 734 C CA . ASN A 1 96 ? 17.785 5.060 -24.954 1.00 42.59 96 ASN A CA 1
ATOM 735 C C . ASN A 1 96 ? 19.152 4.784 -24.287 1.00 42.59 96 ASN A C 1
ATOM 737 O O . ASN A 1 96 ? 19.942 5.686 -24.022 1.00 42.59 96 ASN A O 1
ATOM 741 N N . GLU A 1 97 ? 19.399 3.498 -24.034 1.00 41.91 97 GLU A N 1
ATOM 742 C CA . GLU A 1 97 ? 20.710 2.821 -24.056 1.00 41.91 97 GLU A CA 1
ATOM 743 C C . GLU A 1 97 ? 21.666 2.830 -22.844 1.00 41.91 97 GLU A C 1
ATOM 745 O O . GLU A 1 97 ? 22.656 2.105 -22.899 1.00 41.91 97 GLU A O 1
ATOM 750 N N . CYS A 1 98 ? 21.413 3.498 -21.709 1.00 48.34 98 CYS A N 1
ATOM 751 C CA . CYS A 1 98 ? 22.352 3.381 -20.566 1.00 48.34 98 CYS A CA 1
ATOM 752 C C . CYS A 1 98 ? 21.716 3.353 -19.164 1.00 48.34 98 CYS A C 1
ATOM 754 O O . CYS A 1 98 ? 22.189 3.991 -18.225 1.00 48.34 98 CYS A O 1
ATOM 756 N N . GLY A 1 99 ? 20.644 2.578 -18.992 1.00 45.22 99 GLY A N 1
ATOM 757 C CA . GLY A 1 99 ? 20.239 2.076 -17.677 1.00 45.22 99 GLY A CA 1
ATOM 758 C C . GLY A 1 99 ? 20.692 0.627 -17.554 1.00 45.22 99 GLY A C 1
ATOM 759 O O . GLY A 1 99 ? 20.056 -0.243 -18.136 1.00 45.22 99 GLY A O 1
ATOM 760 N N . ALA A 1 100 ? 21.808 0.366 -16.866 1.00 45.44 100 ALA A N 1
ATOM 761 C CA . ALA A 1 100 ? 22.302 -0.993 -16.641 1.00 45.44 100 ALA A CA 1
ATOM 762 C C . ALA A 1 100 ? 21.157 -1.912 -16.179 1.00 45.44 100 ALA A C 1
ATOM 764 O O . ALA A 1 100 ? 20.422 -1.556 -15.255 1.00 45.44 100 ALA A O 1
ATOM 765 N N . SER A 1 101 ? 21.024 -3.078 -16.820 1.00 47.62 101 SER A N 1
ATOM 766 C CA . SER A 1 101 ? 20.022 -4.085 -16.468 1.00 47.62 101 SER A CA 1
ATOM 767 C C . SER A 1 101 ? 20.017 -4.332 -14.957 1.00 47.62 101 SER A C 1
ATOM 769 O O . SER A 1 101 ? 21.071 -4.326 -14.307 1.00 47.62 101 SER A O 1
ATOM 771 N N . LEU A 1 102 ? 18.833 -4.569 -14.380 1.00 46.41 102 LEU A N 1
ATOM 772 C CA . LEU A 1 102 ? 18.648 -4.839 -12.948 1.00 46.41 102 LEU A CA 1
ATOM 773 C C . LEU A 1 102 ? 19.641 -5.903 -12.422 1.00 46.41 102 LEU A C 1
ATOM 775 O O . LEU A 1 102 ? 20.095 -5.829 -11.280 1.00 46.41 102 LEU A O 1
ATOM 779 N N . GLN A 1 103 ? 20.067 -6.836 -13.285 1.00 44.53 103 GLN A N 1
ATOM 780 C CA . GLN A 1 103 ? 21.073 -7.861 -12.993 1.00 44.53 103 GLN A CA 1
ATOM 781 C C . GLN A 1 103 ? 22.519 -7.350 -12.827 1.00 44.53 103 GLN A C 1
ATOM 783 O O . GLN A 1 103 ? 23.273 -7.947 -12.058 1.00 44.53 103 GLN A O 1
ATOM 788 N N . TYR A 1 104 ? 22.926 -6.261 -13.488 1.00 49.84 104 TYR A N 1
ATOM 789 C CA . TYR A 1 104 ? 24.250 -5.649 -13.299 1.00 49.84 104 TYR A CA 1
ATOM 790 C C . TYR A 1 104 ? 24.285 -4.759 -12.051 1.00 49.84 104 TYR A C 1
ATOM 792 O O . TYR A 1 104 ? 25.257 -4.785 -11.298 1.00 49.84 104 TYR A O 1
ATOM 800 N N . MET A 1 105 ? 23.199 -4.027 -11.773 1.00 49.34 105 MET A N 1
ATOM 801 C CA . MET A 1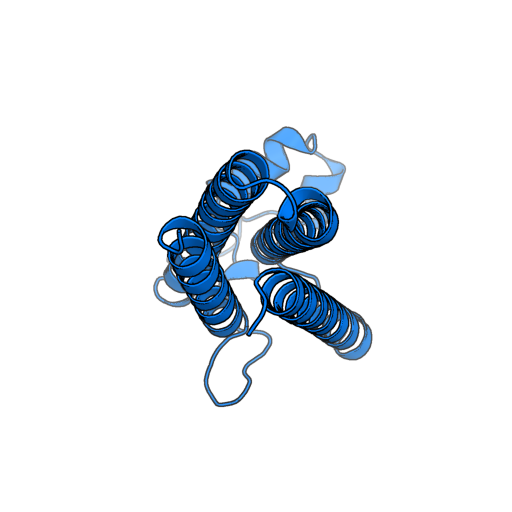 105 ? 23.094 -3.199 -10.567 1.00 49.34 105 MET A CA 1
ATOM 802 C C . MET A 1 105 ? 22.999 -4.023 -9.277 1.00 49.34 105 MET A C 1
ATOM 804 O O . MET A 1 105 ? 23.655 -3.661 -8.305 1.00 49.34 105 MET A O 1
ATOM 808 N N . LEU A 1 106 ? 22.261 -5.144 -9.263 1.00 48.66 106 LEU A N 1
ATOM 809 C CA . LEU A 1 106 ? 22.224 -6.046 -8.099 1.00 48.66 106 LEU A CA 1
ATOM 810 C C . LEU A 1 106 ? 23.564 -6.754 -7.838 1.00 48.66 106 LEU A C 1
ATOM 812 O O . LEU A 1 106 ? 23.832 -7.130 -6.700 1.00 48.66 106 LEU A O 1
ATOM 816 N N . LYS A 1 107 ? 24.394 -6.954 -8.872 1.00 47.75 107 LYS A N 1
ATOM 817 C CA . LYS A 1 107 ? 25.733 -7.556 -8.739 1.00 47.75 107 LYS A CA 1
ATOM 818 C C . LYS A 1 107 ? 26.822 -6.553 -8.352 1.00 47.75 107 LYS A C 1
ATOM 820 O O . LYS A 1 107 ? 27.815 -6.972 -7.768 1.00 47.75 107 LYS A O 1
ATOM 825 N N . ALA A 1 108 ? 26.662 -5.269 -8.686 1.00 46.72 108 ALA A N 1
ATOM 826 C CA . ALA A 1 108 ? 27.719 -4.264 -8.544 1.00 46.72 108 ALA A CA 1
ATOM 827 C C . ALA A 1 108 ? 27.455 -3.180 -7.483 1.00 46.72 108 ALA A C 1
ATOM 829 O O . ALA A 1 108 ? 28.411 -2.530 -7.069 1.00 46.72 108 ALA A O 1
ATOM 830 N N . LEU A 1 109 ? 26.208 -2.959 -7.036 1.00 43.69 109 LEU A N 1
ATOM 831 C CA . LEU A 1 109 ? 25.880 -1.907 -6.063 1.00 43.69 109 LEU A CA 1
ATOM 832 C C . LEU A 1 109 ? 25.110 -2.450 -4.842 1.00 43.69 109 LEU A C 1
ATOM 834 O O . LEU A 1 109 ? 24.236 -3.307 -4.985 1.00 43.69 109 LEU A O 1
ATOM 838 N N . PRO A 1 110 ? 25.388 -1.937 -3.627 1.00 50.03 110 PRO A N 1
ATOM 839 C CA . PRO A 1 110 ? 24.675 -2.310 -2.408 1.00 50.03 110 PRO A CA 1
ATOM 840 C C . PRO A 1 110 ? 23.172 -2.007 -2.512 1.00 50.03 110 PRO A C 1
ATOM 842 O O . PRO A 1 110 ? 22.760 -0.993 -3.079 1.00 50.03 110 PRO A O 1
ATOM 845 N N . LEU A 1 111 ? 22.338 -2.853 -1.890 1.00 50.12 111 LEU A N 1
ATOM 846 C CA . LEU A 1 111 ? 20.863 -2.776 -1.921 1.00 50.12 111 LEU A CA 1
ATOM 847 C C . LEU A 1 111 ? 20.299 -1.376 -1.589 1.00 50.12 111 LEU A C 1
ATOM 849 O O . LEU A 1 111 ? 19.239 -0.995 -2.083 1.00 50.12 111 LEU A O 1
ATOM 853 N N . GLN A 1 112 ? 21.020 -0.593 -0.784 1.00 48.75 112 GLN A N 1
ATOM 854 C CA . GLN A 1 112 ? 20.662 0.777 -0.406 1.00 48.75 112 GLN A CA 1
ATOM 855 C C . GLN A 1 112 ? 20.749 1.764 -1.586 1.00 48.75 112 GLN A C 1
ATOM 857 O O . GLN A 1 112 ? 19.876 2.616 -1.755 1.00 48.75 112 GLN A O 1
ATOM 862 N N . GLU A 1 113 ? 21.768 1.635 -2.437 1.00 50.53 113 GLU A N 1
ATOM 863 C CA . GLU A 1 113 ? 21.939 2.467 -3.634 1.00 50.53 113 GLU A CA 1
ATOM 864 C C . GLU A 1 113 ? 21.010 2.028 -4.762 1.00 50.53 113 GLU A C 1
ATOM 866 O O . GLU A 1 113 ? 20.527 2.870 -5.520 1.00 50.53 113 GLU A O 1
ATOM 871 N N . VAL A 1 114 ? 20.684 0.734 -4.815 1.00 54.44 114 VAL A N 1
ATOM 872 C CA . VAL A 1 114 ? 19.653 0.184 -5.700 1.00 54.44 114 VAL A CA 1
ATOM 873 C C . VAL A 1 114 ? 18.293 0.800 -5.362 1.00 54.44 114 VAL A C 1
ATOM 875 O O . VAL A 1 114 ? 17.666 1.375 -6.247 1.00 54.44 114 VAL A O 1
ATOM 878 N N . LEU A 1 115 ? 17.874 0.819 -4.087 1.00 53.94 115 LEU A N 1
ATOM 879 C CA . LEU A 1 115 ? 16.639 1.502 -3.662 1.00 53.94 115 LEU A CA 1
ATOM 880 C C . LEU A 1 115 ? 16.631 2.991 -4.043 1.00 53.94 115 LEU A C 1
ATOM 882 O O . LEU A 1 115 ? 15.620 3.503 -4.524 1.00 53.94 115 LEU A O 1
ATOM 886 N N . ARG A 1 116 ? 17.757 3.692 -3.869 1.00 51.31 116 ARG A N 1
ATOM 887 C CA . ARG A 1 116 ? 17.870 5.118 -4.205 1.00 51.31 116 ARG A CA 1
ATOM 888 C C . ARG A 1 116 ? 17.767 5.348 -5.717 1.00 51.31 116 ARG A C 1
ATOM 890 O O . ARG A 1 116 ? 17.026 6.225 -6.145 1.00 51.31 116 ARG A O 1
ATOM 897 N N . LYS A 1 117 ? 18.423 4.529 -6.541 1.00 52.72 117 LYS A N 1
ATOM 898 C CA . LYS A 1 117 ? 18.301 4.588 -8.008 1.00 52.72 117 LYS A CA 1
ATOM 899 C C . LYS A 1 117 ? 16.950 4.100 -8.528 1.00 52.72 117 LYS A C 1
ATOM 901 O O . LYS A 1 117 ? 16.559 4.533 -9.592 1.00 52.72 117 LYS A O 1
ATOM 906 N N . ILE A 1 118 ? 16.198 3.295 -7.785 1.00 56.16 118 ILE A N 1
ATOM 907 C CA . ILE A 1 118 ? 14.813 2.933 -8.133 1.00 56.16 118 ILE A CA 1
ATOM 908 C C . ILE A 1 118 ? 13.851 4.103 -7.883 1.00 56.16 118 ILE A C 1
ATOM 910 O O . ILE A 1 118 ? 12.939 4.343 -8.668 1.00 56.16 118 ILE A O 1
ATOM 914 N N . PHE A 1 119 ? 14.037 4.833 -6.779 1.00 51.47 119 PHE A N 1
ATOM 915 C CA . PHE A 1 119 ? 13.210 5.999 -6.453 1.00 51.47 119 PHE A CA 1
ATOM 916 C C . PHE A 1 119 ? 13.541 7.231 -7.307 1.00 51.47 119 PHE A C 1
ATOM 918 O O . PHE A 1 119 ? 12.642 8.012 -7.624 1.00 51.47 119 PHE A O 1
ATOM 925 N N . PHE A 1 120 ? 14.819 7.416 -7.658 1.00 50.78 120 PHE A N 1
ATOM 926 C CA . PHE A 1 120 ? 15.314 8.608 -8.357 1.00 50.78 120 PHE A CA 1
ATOM 927 C C . PHE A 1 120 ? 15.737 8.366 -9.815 1.00 50.78 120 PHE A C 1
ATOM 929 O O . PHE A 1 120 ? 15.800 9.323 -10.582 1.00 50.78 120 PHE A O 1
ATOM 936 N N . GLY A 1 121 ? 16.019 7.127 -10.216 1.00 45.44 121 GLY A N 1
ATOM 937 C CA . GLY A 1 121 ? 16.408 6.746 -11.575 1.00 45.44 121 GLY A CA 1
ATOM 938 C C . GLY A 1 121 ? 15.236 6.139 -12.345 1.00 45.44 121 GLY A C 1
ATOM 939 O O . GLY A 1 121 ? 14.550 5.235 -11.873 1.00 45.44 121 GLY A O 1
ATOM 940 N N . ALA A 1 122 ? 14.986 6.666 -13.540 1.00 48.81 122 ALA A N 1
ATOM 941 C CA . ALA A 1 122 ? 13.965 6.162 -14.445 1.00 48.81 122 ALA A CA 1
ATOM 942 C C . ALA A 1 122 ? 14.538 5.004 -15.276 1.00 48.81 122 ALA A C 1
ATOM 944 O O . ALA A 1 122 ? 15.268 5.233 -16.236 1.00 48.81 122 ALA A O 1
ATOM 945 N N . ASN A 1 123 ? 14.227 3.763 -14.901 1.00 53.78 123 ASN A N 1
ATOM 946 C CA . ASN A 1 123 ? 14.586 2.591 -15.703 1.00 53.78 123 ASN A CA 1
ATOM 947 C C . ASN A 1 123 ? 13.531 2.354 -16.796 1.00 53.78 123 ASN A C 1
ATOM 949 O O . ASN A 1 123 ? 12.331 2.426 -16.515 1.00 53.78 123 ASN A O 1
ATOM 953 N N . ALA A 1 124 ? 13.974 2.012 -18.011 1.00 47.81 124 ALA A N 1
ATOM 954 C CA . ALA A 1 124 ? 13.103 1.703 -19.152 1.00 47.81 124 ALA A CA 1
ATOM 955 C C . ALA A 1 124 ? 12.129 0.538 -18.861 1.00 47.81 124 ALA A C 1
ATOM 957 O O . ALA A 1 124 ? 10.975 0.577 -19.276 1.00 47.81 124 ALA A O 1
ATOM 958 N N . GLU A 1 125 ? 12.547 -0.428 -18.037 1.00 51.91 125 GLU A N 1
ATOM 959 C CA . GLU A 1 125 ? 11.747 -1.596 -17.630 1.00 51.91 125 GLU A CA 1
ATOM 960 C C . GLU A 1 125 ? 10.472 -1.237 -16.836 1.00 51.91 125 GLU A C 1
ATOM 962 O O . GLU A 1 125 ? 9.536 -2.027 -16.773 1.00 51.91 125 GLU A O 1
ATOM 967 N N . CYS A 1 126 ? 10.405 -0.053 -16.210 1.00 54.56 126 CYS A N 1
ATOM 968 C CA . CYS A 1 126 ? 9.213 0.391 -15.472 1.00 54.56 126 CYS A CA 1
ATOM 969 C C . CYS A 1 126 ? 8.257 1.257 -16.315 1.00 54.56 126 CYS A C 1
ATOM 971 O O . CYS A 1 126 ? 7.155 1.557 -15.850 1.00 54.56 126 CYS A O 1
ATOM 973 N N . ALA A 1 127 ? 8.666 1.663 -17.523 1.00 50.06 127 ALA A N 1
ATOM 974 C CA . ALA A 1 127 ? 7.815 2.374 -18.480 1.00 50.06 127 ALA A CA 1
ATOM 975 C C . ALA A 1 127 ? 7.009 1.406 -19.366 1.00 50.06 127 ALA A C 1
ATOM 977 O O . ALA A 1 127 ? 5.966 1.783 -19.901 1.00 50.06 127 ALA A O 1
ATOM 978 N N . GLU A 1 128 ? 7.457 0.154 -19.488 1.00 54.12 128 GLU A N 1
ATOM 979 C CA . GLU A 1 128 ? 6.776 -0.864 -20.281 1.00 54.12 128 GLU A CA 1
ATOM 980 C C . GLU A 1 128 ? 5.513 -1.383 -19.576 1.00 54.12 128 GLU A C 1
ATOM 982 O O . GLU A 1 128 ? 5.521 -1.804 -18.414 1.00 54.12 128 GLU A O 1
ATOM 987 N N . LYS A 1 129 ? 4.386 -1.340 -20.289 1.00 58.12 129 LYS A N 1
ATOM 988 C CA . LYS A 1 129 ? 3.094 -1.856 -19.825 1.00 58.12 129 LYS A CA 1
ATOM 989 C C . LYS A 1 129 ? 3.009 -3.347 -20.144 1.00 58.12 129 LYS A C 1
ATOM 991 O O . LYS A 1 129 ? 2.416 -3.737 -21.141 1.00 58.12 129 LYS A O 1
ATOM 996 N N . SER A 1 130 ? 3.625 -4.179 -19.308 1.00 54.38 130 SER A N 1
ATOM 997 C CA . SER A 1 130 ? 3.691 -5.631 -19.538 1.00 54.38 130 SER A CA 1
ATOM 998 C C . SER A 1 130 ? 2.376 -6.375 -19.275 1.00 54.38 130 SER A C 1
ATOM 1000 O O . SER A 1 130 ? 2.184 -7.462 -19.809 1.00 54.38 130 SER A O 1
ATOM 1002 N N . TRP A 1 131 ? 1.446 -5.802 -18.496 1.00 59.78 131 TRP A N 1
ATOM 1003 C CA . TRP A 1 131 ? 0.145 -6.419 -18.218 1.00 59.78 131 TRP A CA 1
ATOM 1004 C C . TRP A 1 131 ? -0.982 -5.386 -18.155 1.00 59.78 131 TRP A C 1
ATOM 1006 O O . TRP A 1 131 ? -0.976 -4.483 -17.309 1.00 59.78 131 TRP A O 1
ATOM 1016 N N . GLN A 1 132 ? -1.966 -5.555 -19.038 1.00 63.47 132 GLN A N 1
ATOM 1017 C CA . GLN A 1 132 ? -3.176 -4.742 -19.116 1.00 63.47 132 GLN A CA 1
ATOM 1018 C C . GLN A 1 132 ? -4.396 -5.621 -18.887 1.00 63.47 132 GLN A C 1
ATOM 1020 O O . GLN A 1 132 ? -4.640 -6.568 -19.631 1.00 63.47 132 GLN A O 1
ATOM 1025 N N . PHE A 1 133 ? -5.198 -5.273 -17.886 1.00 59.03 133 PHE A N 1
ATOM 1026 C CA . PHE A 1 133 ? -6.479 -5.922 -17.646 1.00 59.03 133 PHE A CA 1
ATOM 1027 C C . PHE A 1 133 ? -7.574 -4.876 -17.684 1.00 59.03 133 PHE A C 1
ATOM 1029 O O . PHE A 1 133 ? -7.547 -3.893 -16.940 1.00 59.03 133 PHE A O 1
ATOM 1036 N N . LEU A 1 134 ? -8.533 -5.092 -18.586 1.00 59.16 134 LEU A N 1
ATOM 1037 C CA . LEU A 1 134 ? -9.656 -4.186 -18.811 1.00 59.16 134 LEU A CA 1
ATOM 1038 C C . LEU A 1 134 ? -9.215 -2.760 -19.217 1.00 59.16 134 LEU A C 1
ATOM 1040 O O . LEU A 1 134 ? -9.762 -1.771 -18.742 1.00 59.16 134 LEU A O 1
ATOM 1044 N N . SER A 1 135 ? -8.200 -2.651 -20.086 1.00 61.53 135 SER A N 1
ATOM 1045 C CA . SER A 1 135 ? -7.568 -1.383 -20.518 1.00 61.53 135 SER A CA 1
ATOM 1046 C C . SER A 1 135 ? -6.894 -0.563 -19.403 1.00 61.53 135 SER A C 1
ATOM 1048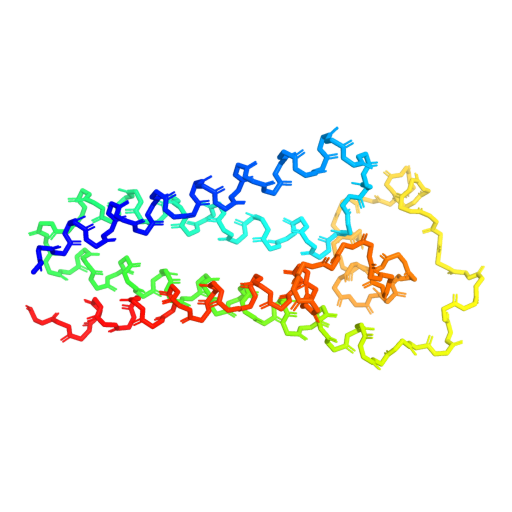 O O . SER A 1 135 ? -6.470 0.567 -19.643 1.00 61.53 135 SER A O 1
ATOM 1050 N N . MET A 1 136 ? -6.764 -1.115 -18.191 1.00 63.62 136 MET A N 1
ATOM 1051 C CA . MET A 1 136 ? -6.036 -0.506 -17.079 1.00 63.62 136 MET A CA 1
ATOM 1052 C C . MET A 1 136 ? -4.778 -1.308 -16.743 1.00 63.62 136 MET A C 1
ATOM 1054 O O . MET A 1 136 ? -4.797 -2.536 -16.651 1.00 63.62 136 MET A O 1
ATOM 1058 N N . ASP A 1 137 ? -3.680 -0.588 -16.524 1.00 74.50 137 ASP A N 1
ATOM 1059 C CA . ASP A 1 137 ? -2.409 -1.170 -16.098 1.00 74.50 137 ASP A CA 1
ATOM 1060 C C . ASP A 1 137 ? -2.462 -1.623 -14.631 1.00 74.50 137 ASP A C 1
ATOM 1062 O O . ASP A 1 137 ? -3.199 -1.060 -13.814 1.00 74.50 137 ASP A O 1
ATOM 1066 N N . MET A 1 138 ? -1.607 -2.584 -14.262 1.00 72.88 138 MET A N 1
ATOM 1067 C CA . MET A 1 138 ? -1.434 -3.026 -12.866 1.00 72.88 138 MET A CA 1
ATOM 1068 C C . MET A 1 138 ? -1.224 -1.864 -11.882 1.00 72.88 138 MET A C 1
ATOM 1070 O O . MET A 1 138 ? -1.731 -1.897 -10.762 1.00 72.88 138 MET A O 1
ATOM 1074 N N . ALA A 1 139 ? -0.506 -0.817 -12.298 1.00 75.50 139 ALA A N 1
ATOM 1075 C CA . ALA A 1 139 ? -0.253 0.359 -11.468 1.00 75.50 139 ALA A CA 1
ATOM 1076 C C . ALA A 1 139 ? -1.543 1.135 -11.133 1.00 75.50 139 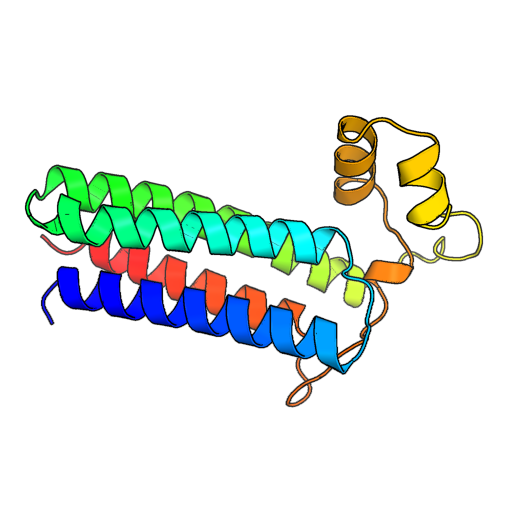ALA A C 1
ATOM 1078 O O . ALA A 1 139 ? -1.727 1.557 -9.989 1.00 75.50 139 ALA A O 1
ATOM 1079 N N . ASN A 1 140 ? -2.461 1.270 -12.099 1.00 82.81 140 ASN A N 1
ATOM 1080 C CA . ASN A 1 140 ? -3.761 1.916 -11.894 1.00 82.81 140 ASN A CA 1
ATOM 1081 C C . ASN A 1 140 ? -4.633 1.108 -10.927 1.00 82.81 140 ASN A C 1
ATOM 1083 O O . ASN A 1 140 ? -5.235 1.678 -10.016 1.00 82.81 140 ASN A O 1
ATOM 1087 N N . TRP A 1 141 ? -4.652 -0.220 -11.079 1.00 83.94 141 TRP A N 1
ATOM 1088 C CA . TRP A 1 141 ? -5.359 -1.109 -10.157 1.00 83.94 141 TRP A CA 1
ATOM 1089 C C . TRP A 1 141 ? -4.814 -0.995 -8.731 1.00 83.94 141 TRP A C 1
ATOM 1091 O O . TRP A 1 141 ? -5.587 -0.777 -7.798 1.00 83.94 141 TRP A O 1
ATOM 1101 N N . SER A 1 142 ? -3.490 -1.049 -8.552 1.00 84.50 142 SER A N 1
ATOM 1102 C CA . SER A 1 142 ? -2.853 -0.848 -7.244 1.00 84.50 142 SER A CA 1
ATOM 1103 C C . SER A 1 142 ? -3.238 0.493 -6.613 1.00 84.50 142 SER A C 1
ATOM 1105 O O . SER A 1 142 ? -3.566 0.534 -5.426 1.00 84.50 142 SER A O 1
ATOM 1107 N N . LEU A 1 143 ? -3.247 1.583 -7.392 1.00 86.75 143 LEU A N 1
ATOM 1108 C CA . LEU A 1 143 ? -3.645 2.906 -6.906 1.00 86.75 143 LEU A CA 1
ATOM 1109 C C . LEU A 1 143 ? -5.090 2.908 -6.396 1.00 86.75 143 LEU A C 1
ATOM 1111 O O . LEU A 1 143 ? -5.347 3.403 -5.296 1.00 86.75 143 LEU A O 1
ATOM 1115 N N . LEU A 1 144 ? -6.023 2.322 -7.153 1.00 89.62 144 LEU A N 1
ATOM 1116 C CA . LEU A 1 144 ? -7.424 2.205 -6.742 1.00 89.62 144 LEU A CA 1
ATOM 1117 C C . LEU A 1 144 ? -7.563 1.440 -5.422 1.00 89.62 144 LEU A C 1
ATOM 1119 O O . LEU A 1 144 ? -8.275 1.894 -4.524 1.00 89.62 144 LEU A O 1
ATOM 1123 N N . PHE A 1 145 ? -6.845 0.326 -5.261 1.00 89.75 145 PHE A N 1
ATOM 1124 C CA . PHE A 1 145 ? -6.865 -0.430 -4.009 1.00 89.75 145 PHE A CA 1
ATOM 1125 C C . PHE A 1 145 ? -6.282 0.370 -2.840 1.00 89.75 145 PHE A C 1
ATOM 1127 O O . PHE A 1 145 ? -6.874 0.378 -1.760 1.00 89.75 145 PHE A O 1
ATOM 1134 N N . PHE A 1 146 ? -5.179 1.099 -3.034 1.00 90.31 146 PHE A N 1
ATOM 1135 C CA . PHE A 1 146 ? -4.637 1.968 -1.986 1.00 90.31 146 PHE A CA 1
ATOM 1136 C C . PHE A 1 146 ? -5.624 3.069 -1.573 1.00 90.31 146 PHE A C 1
ATOM 1138 O O . PHE A 1 146 ? -5.827 3.278 -0.376 1.00 90.31 146 PHE A O 1
ATOM 1145 N N . LEU A 1 147 ? -6.297 3.723 -2.525 1.00 91.69 147 LEU A N 1
ATOM 1146 C CA . LEU A 1 147 ? -7.335 4.722 -2.231 1.00 91.69 147 LEU A CA 1
ATOM 1147 C C . LEU A 1 147 ? -8.546 4.119 -1.506 1.00 91.69 147 LEU A C 1
ATOM 1149 O O . LEU A 1 147 ? -9.103 4.740 -0.595 1.00 91.69 147 LEU A O 1
ATOM 1153 N N . PHE A 1 148 ? -8.940 2.903 -1.880 1.00 92.38 148 PHE A N 1
ATOM 1154 C CA . PHE A 1 148 ? -10.011 2.166 -1.218 1.00 92.38 148 PHE A CA 1
ATOM 1155 C C . PHE A 1 148 ? -9.658 1.863 0.245 1.00 92.38 148 PHE A C 1
ATOM 1157 O O . PHE A 1 148 ? -10.422 2.203 1.152 1.00 92.38 148 PHE A O 1
ATOM 1164 N N . PHE A 1 149 ? -8.468 1.312 0.505 1.00 89.62 149 PHE A N 1
ATOM 1165 C CA . PHE A 1 149 ? -8.001 1.049 1.869 1.00 89.62 149 PHE A CA 1
ATOM 1166 C C . PHE A 1 149 ? -7.830 2.328 2.690 1.00 89.62 149 PHE A C 1
ATOM 1168 O O . PHE A 1 149 ? -8.168 2.337 3.875 1.00 89.62 149 PHE A O 1
ATOM 1175 N N . LEU A 1 150 ? -7.372 3.420 2.073 1.00 91.56 150 LEU A N 1
ATOM 1176 C CA . LEU A 1 150 ? -7.253 4.724 2.723 1.00 91.56 150 LEU A CA 1
ATOM 1177 C C . LEU A 1 150 ? -8.623 5.274 3.145 1.00 91.56 150 LEU A C 1
ATOM 1179 O O . LEU A 1 150 ? -8.787 5.743 4.273 1.00 91.56 150 LEU A O 1
ATOM 1183 N N . SER A 1 151 ? -9.628 5.144 2.278 1.00 91.38 151 SER A N 1
ATOM 1184 C CA . SER A 1 151 ? -11.007 5.552 2.564 1.00 91.38 151 SER A CA 1
ATOM 1185 C C . SER A 1 151 ? -11.613 4.733 3.711 1.00 91.38 151 SER A C 1
ATOM 1187 O O . SER A 1 151 ? -12.251 5.291 4.608 1.00 91.38 151 SER A O 1
ATOM 1189 N N . ILE A 1 152 ? -11.353 3.421 3.752 1.00 89.81 152 ILE A N 1
ATOM 1190 C CA . ILE A 1 152 ? -11.773 2.553 4.863 1.00 89.81 152 ILE A CA 1
ATOM 1191 C C . ILE A 1 152 ? -11.053 2.920 6.163 1.00 89.81 152 ILE A C 1
ATOM 1193 O O . ILE A 1 152 ? -11.688 2.998 7.217 1.00 89.81 152 ILE A O 1
ATOM 1197 N N . ALA A 1 153 ? -9.744 3.170 6.110 1.00 88.00 153 ALA A N 1
ATOM 1198 C CA . ALA A 1 153 ? -8.969 3.589 7.273 1.00 88.00 153 ALA A CA 1
ATOM 1199 C C . ALA A 1 153 ? -9.526 4.898 7.857 1.00 88.00 153 ALA A C 1
ATOM 1201 O O . ALA A 1 153 ? -9.763 4.990 9.063 1.00 88.00 153 ALA A O 1
ATOM 1202 N N . PHE A 1 154 ? -9.844 5.871 7.000 1.00 88.75 154 PHE A N 1
ATOM 1203 C CA . PHE A 1 154 ? -10.457 7.132 7.410 1.00 88.75 154 PHE A CA 1
ATOM 1204 C C . PHE A 1 154 ? -11.862 6.943 8.005 1.00 88.75 154 PHE A C 1
ATOM 1206 O O . PHE A 1 154 ? -12.197 7.538 9.035 1.00 88.75 154 PHE A O 1
ATOM 1213 N N . TYR A 1 155 ? -12.674 6.057 7.421 1.00 88.62 155 TYR A N 1
ATOM 1214 C CA . TYR A 1 155 ? -13.980 5.692 7.970 1.00 88.62 155 TYR A CA 1
ATOM 1215 C C . TYR A 1 155 ? -13.860 5.067 9.374 1.00 88.62 155 TYR A C 1
ATOM 1217 O O . TYR A 1 155 ? -14.558 5.482 10.304 1.00 88.62 155 TYR A O 1
ATOM 1225 N N . CYS A 1 156 ? -12.930 4.127 9.566 1.00 84.00 156 CYS A N 1
ATOM 1226 C CA . CYS A 1 156 ? -12.642 3.513 10.868 1.00 84.00 156 CYS A CA 1
ATOM 1227 C C . CYS A 1 156 ? -12.094 4.515 11.898 1.00 84.00 156 CYS A C 1
ATOM 1229 O O . CYS A 1 156 ? -12.343 4.352 13.096 1.00 84.00 156 CYS A O 1
ATOM 1231 N N . PHE A 1 157 ? -11.387 5.556 11.450 1.00 83.44 157 PHE A N 1
ATOM 1232 C CA . PHE A 1 157 ? -10.895 6.632 12.310 1.00 83.44 157 PHE A CA 1
ATOM 1233 C C . PHE A 1 157 ? -12.024 7.549 12.812 1.00 83.44 157 PHE A C 1
ATOM 1235 O O . PHE A 1 157 ? -12.033 7.928 13.985 1.00 83.44 157 PHE A O 1
ATOM 1242 N N . ARG A 1 158 ? -12.996 7.883 11.948 1.00 82.69 158 ARG A N 1
ATOM 1243 C CA . ARG A 1 158 ? -14.126 8.773 12.284 1.00 82.69 158 ARG A CA 1
ATOM 1244 C C . ARG A 1 158 ? -15.217 8.112 13.116 1.00 82.69 158 ARG A C 1
ATOM 1246 O O . ARG A 1 158 ? -15.898 8.801 13.875 1.00 82.69 158 ARG A O 1
ATOM 1253 N N . LYS A 1 159 ? -15.423 6.804 12.963 1.00 74.12 159 LYS A N 1
ATOM 1254 C CA . LYS A 1 159 ? -16.445 6.076 13.723 1.00 74.12 159 LYS A CA 1
ATOM 1255 C C . LYS A 1 159 ? -16.097 6.150 15.218 1.00 74.12 159 LYS A C 1
ATOM 1257 O O . LYS A 1 159 ? -14.957 5.850 15.570 1.00 74.12 159 LYS A O 1
ATOM 1262 N N . LYS A 1 160 ? -17.028 6.604 16.072 1.00 56.62 160 LYS A N 1
ATOM 1263 C CA . LYS A 1 160 ? -16.888 6.623 17.545 1.00 56.62 160 LYS A CA 1
ATOM 1264 C C . LYS A 1 160 ? -17.085 5.220 18.108 1.00 56.62 160 LYS A C 1
ATOM 1266 O O . LYS A 1 160 ? -18.006 4.523 17.641 1.00 56.62 160 LYS A O 1
#

Nearest PDB structures (foldseek):
  7d3s-assembly1_R  TM=4.208E-01  e=2.433E+00  Homo sapiens
  4dzu-assembly1_A  TM=3.606E-01  e=5.612E+00  synthetic construct
  8f6i-assembly1_A  TM=2.750E-01  e=3.433E+00  Shewanella oneidensis MR-1